Protein AF-A0AA37CET7-F1 (afdb_monomer_lite)

pLDDT: mean 86.17, std 10.12, range [51.66, 95.75]

Foldseek 3Di:
DPDLVVVLVVLQVVVVVLCVQCVDAAWGDDPPRQDIRGDDPDDDPDDDDDDDDDDDDDSDDWDWDDDPPDIDIDDSVD

InterPro domains:
  IPR009594 Transcription regulator HTH, AraC, N-terminal [PF06719] (32-77)

Organism: Aquipseudomonas alcaligenes (NCBI:txid43263)

Structure (mmCIF, N/CA/C/O backbone):
data_AF-A0AA37CET7-F1
#
_entry.id   AF-A0AA37CET7-F1
#
loop_
_atom_site.group_PDB
_atom_site.id
_atom_site.type_symbol
_atom_site.label_atom_id
_atom_site.label_alt_id
_atom_site.label_comp_id
_atom_site.label_asym_id
_atom_site.label_entity_id
_atom_site.label_seq_id
_atom_site.pdbx_PDB_ins_code
_atom_site.Cartn_x
_atom_site.Cartn_y
_atom_site.Cartn_z
_atom_site.occupancy
_atom_site.B_iso_or_equiv
_atom_site.auth_seq_id
_atom_site.auth_comp_id
_atom_site.auth_asym_id
_atom_site.auth_atom_id
_atom_site.pdbx_PDB_model_num
ATOM 1 N N . MET A 1 1 ? 0.358 25.147 7.131 1.00 51.75 1 MET A N 1
ATOM 2 C CA . MET A 1 1 ? 0.777 23.794 6.713 1.00 51.75 1 MET A CA 1
ATOM 3 C C . MET A 1 1 ? 0.668 22.897 7.929 1.00 51.75 1 MET A C 1
ATOM 5 O O . MET A 1 1 ? 1.001 23.396 8.997 1.00 51.75 1 MET A O 1
ATOM 9 N N . PRO A 1 2 ? 0.157 21.661 7.823 1.00 55.94 2 PRO A N 1
ATOM 10 C CA . PRO A 1 2 ? 0.241 20.719 8.936 1.00 55.94 2 PRO A CA 1
ATOM 11 C C . PRO A 1 2 ? 1.716 20.488 9.290 1.00 55.94 2 PRO A C 1
ATOM 13 O O . PRO A 1 2 ? 2.564 20.458 8.398 1.00 55.94 2 PRO A O 1
ATOM 16 N N . ASP A 1 3 ? 2.019 20.379 10.582 1.00 70.88 3 ASP A N 1
ATOM 17 C CA . ASP A 1 3 ? 3.377 20.126 11.060 1.00 70.88 3 ASP A CA 1
ATOM 18 C C . ASP A 1 3 ? 3.880 18.796 10.484 1.00 70.88 3 ASP A C 1
ATOM 20 O O . ASP A 1 3 ? 3.250 17.755 10.682 1.00 70.88 3 ASP A O 1
ATOM 24 N N . ALA A 1 4 ? 5.012 18.812 9.773 1.00 67.69 4 ALA A N 1
ATOM 25 C CA . ALA A 1 4 ? 5.566 17.628 9.103 1.00 67.69 4 ALA A CA 1
ATOM 26 C C . ALA A 1 4 ? 5.747 16.434 10.066 1.00 67.69 4 ALA A C 1
ATOM 28 O O . ALA A 1 4 ? 5.466 15.292 9.712 1.00 67.69 4 ALA A O 1
ATOM 29 N N . ASN A 1 5 ? 6.086 16.719 11.328 1.00 73.88 5 ASN A N 1
ATOM 30 C CA . ASN A 1 5 ? 6.208 15.716 12.389 1.00 73.88 5 ASN A CA 1
ATOM 31 C C . ASN A 1 5 ? 4.874 15.037 12.748 1.00 73.88 5 ASN A C 1
ATOM 33 O O . ASN A 1 5 ? 4.859 13.862 13.114 1.00 73.88 5 ASN A O 1
ATOM 37 N N . ALA A 1 6 ? 3.751 15.756 12.663 1.00 81.94 6 ALA A N 1
ATOM 38 C CA . ALA A 1 6 ? 2.436 15.195 12.959 1.00 81.94 6 ALA A CA 1
ATOM 39 C C . ALA A 1 6 ? 1.984 14.234 11.851 1.00 81.94 6 ALA A C 1
ATOM 41 O O . ALA A 1 6 ? 1.471 13.154 12.146 1.00 81.94 6 ALA A O 1
ATOM 42 N N . VAL A 1 7 ? 2.232 14.595 10.588 1.00 85.19 7 VAL A N 1
ATOM 43 C CA . VAL A 1 7 ? 1.899 13.756 9.427 1.00 85.19 7 VAL A CA 1
ATOM 44 C C . VAL A 1 7 ? 2.723 12.467 9.428 1.00 85.19 7 VAL A C 1
ATOM 46 O O . VAL A 1 7 ? 2.166 11.390 9.219 1.00 85.19 7 VAL A O 1
ATOM 49 N N . ASP A 1 8 ? 4.018 12.540 9.742 1.00 87.69 8 ASP A N 1
ATOM 50 C CA . ASP A 1 8 ? 4.858 11.343 9.843 1.00 87.69 8 ASP A CA 1
ATOM 51 C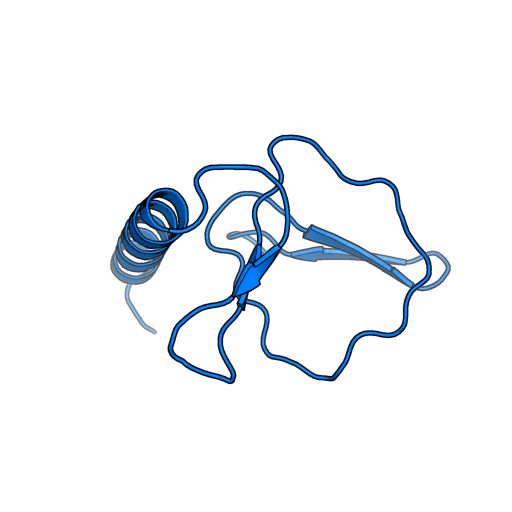 C . ASP A 1 8 ? 4.426 10.412 10.981 1.00 87.69 8 ASP A C 1
ATOM 53 O O . ASP A 1 8 ? 4.392 9.192 10.807 1.00 87.69 8 ASP A O 1
ATOM 57 N N . SER A 1 9 ? 4.025 10.968 12.129 1.00 90.56 9 SER A N 1
ATOM 58 C CA . SER A 1 9 ? 3.489 10.173 13.239 1.00 90.56 9 SER A CA 1
ATOM 59 C C . SER A 1 9 ? 2.189 9.458 12.853 1.00 90.56 9 SER A C 1
ATOM 61 O O . SER A 1 9 ? 2.046 8.261 13.106 1.00 90.56 9 SER A O 1
ATOM 63 N N . GLN A 1 10 ? 1.271 10.154 12.176 1.00 91.56 10 GLN A N 1
ATOM 64 C CA . GLN A 1 10 ? 0.029 9.564 11.666 1.00 91.56 10 GLN A CA 1
ATOM 65 C C . GLN A 1 10 ? 0.298 8.472 10.627 1.00 91.56 10 GLN A C 1
ATOM 67 O O . GLN A 1 10 ? -0.347 7.422 10.653 1.00 91.56 10 GLN A O 1
ATOM 72 N N . ARG A 1 11 ? 1.271 8.686 9.733 1.00 92.25 11 ARG A N 1
ATOM 73 C CA . ARG A 1 11 ? 1.688 7.689 8.743 1.00 92.25 11 ARG A CA 1
ATOM 74 C C . ARG A 1 11 ? 2.233 6.430 9.418 1.00 92.25 11 ARG A C 1
ATOM 76 O O . ARG A 1 11 ? 1.880 5.326 9.008 1.00 92.25 11 ARG A O 1
ATOM 83 N N . LEU A 1 12 ? 3.051 6.584 10.460 1.00 93.19 12 LEU A N 1
ATOM 84 C CA . LEU A 1 12 ? 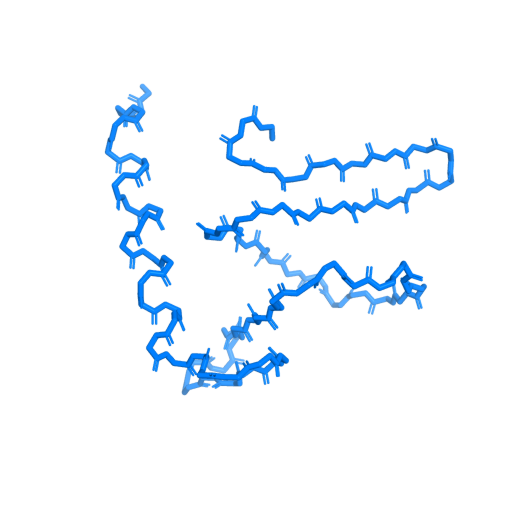3.606 5.456 11.209 1.00 93.19 12 LEU A CA 1
ATOM 85 C C . LEU A 1 12 ? 2.501 4.649 11.910 1.00 93.19 12 LEU A C 1
ATOM 87 O O . LEU A 1 12 ? 2.447 3.430 11.765 1.00 93.19 12 LEU A O 1
ATOM 91 N N . GLN A 1 13 ? 1.560 5.332 12.570 1.00 95.00 13 GLN A N 1
ATOM 92 C CA . GLN A 1 13 ? 0.387 4.695 13.181 1.00 95.00 13 GLN A CA 1
ATOM 93 C C . GLN A 1 13 ? -0.478 3.962 12.147 1.00 95.00 13 GLN A C 1
ATOM 95 O O . GLN A 1 13 ? -0.960 2.857 12.401 1.00 95.00 13 GLN A O 1
ATOM 100 N N . LEU A 1 14 ? -0.661 4.548 10.959 1.00 94.00 14 LEU A N 1
ATOM 101 C CA . LEU A 1 14 ? -1.380 3.901 9.864 1.00 94.00 14 LEU A CA 1
ATOM 102 C C . LEU A 1 14 ? -0.671 2.618 9.411 1.00 94.00 14 LEU A C 1
ATOM 104 O O . LEU A 1 14 ? -1.331 1.600 9.210 1.00 94.00 14 LEU A O 1
ATOM 108 N N . ALA A 1 15 ? 0.657 2.640 9.278 1.00 94.38 15 ALA A N 1
ATOM 109 C CA . ALA A 1 15 ? 1.433 1.461 8.900 1.00 94.38 15 ALA A CA 1
ATOM 110 C C . ALA A 1 15 ? 1.290 0.326 9.929 1.00 94.38 15 ALA A C 1
ATOM 112 O O . ALA A 1 15 ? 1.055 -0.823 9.549 1.00 94.38 15 ALA A O 1
ATOM 113 N N . GLU A 1 16 ? 1.347 0.648 11.224 1.00 95.12 16 GLU A N 1
ATOM 114 C CA . GLU A 1 16 ? 1.134 -0.317 12.311 1.00 95.12 16 GLU A CA 1
ATOM 115 C C . GLU A 1 16 ? -0.276 -0.919 12.285 1.00 95.12 16 GLU A C 1
ATOM 117 O O . GLU A 1 16 ? -0.443 -2.132 12.435 1.00 95.12 16 GLU A O 1
ATOM 122 N N . LEU A 1 17 ? -1.303 -0.093 12.055 1.00 94.88 17 LEU A N 1
ATOM 123 C CA . LEU A 1 17 ? -2.678 -0.569 11.916 1.00 94.88 17 LEU A CA 1
ATOM 124 C C . LEU A 1 17 ? -2.820 -1.512 10.721 1.00 94.88 17 LEU A C 1
ATOM 126 O O . LEU A 1 17 ? -3.368 -2.599 10.877 1.00 94.88 17 LEU A O 1
ATOM 130 N N . ILE A 1 18 ? -2.280 -1.148 9.556 1.00 95.44 18 ILE A N 1
ATOM 131 C CA . ILE A 1 18 ? -2.318 -2.004 8.364 1.00 95.44 18 ILE A CA 1
ATOM 132 C C . ILE A 1 18 ? -1.628 -3.342 8.639 1.00 95.44 18 ILE A C 1
ATOM 134 O O . ILE A 1 18 ? -2.188 -4.386 8.313 1.00 95.44 18 ILE A O 1
ATOM 138 N N . ALA A 1 19 ? -0.459 -3.341 9.287 1.00 93.88 19 ALA A N 1
ATOM 139 C CA . ALA A 1 19 ? 0.281 -4.565 9.597 1.00 93.88 19 ALA A CA 1
ATOM 140 C C . ALA A 1 19 ? -0.520 -5.552 10.468 1.00 9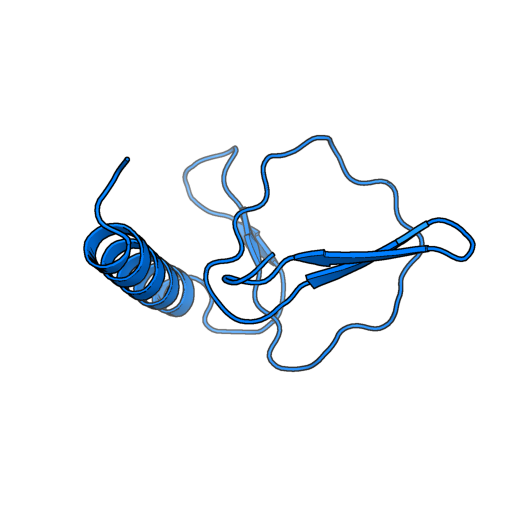3.88 19 ALA A C 1
ATOM 142 O O . ALA A 1 19 ? -0.380 -6.764 10.305 1.00 93.88 19 ALA A O 1
ATOM 143 N N . ARG A 1 20 ? -1.395 -5.051 11.352 1.00 94.44 20 ARG A N 1
ATOM 144 C CA . ARG A 1 20 ? -2.275 -5.885 12.189 1.00 94.44 20 ARG A CA 1
ATOM 145 C C . ARG A 1 20 ? -3.362 -6.607 11.393 1.00 94.44 20 ARG A C 1
ATOM 147 O O . ARG A 1 20 ? -3.768 -7.691 11.799 1.00 94.44 20 ARG A O 1
ATOM 154 N N . PHE A 1 21 ? -3.830 -6.019 10.293 1.00 94.75 21 PHE A N 1
ATOM 155 C CA . PHE A 1 21 ? -4.900 -6.577 9.456 1.00 94.75 21 PHE A CA 1
ATOM 156 C C . PHE A 1 21 ? -4.383 -7.264 8.180 1.00 94.75 21 PHE A C 1
ATOM 158 O O . PHE A 1 21 ? -5.097 -8.070 7.598 1.00 94.75 21 PHE A O 1
ATOM 165 N N . ALA A 1 22 ? -3.138 -7.002 7.770 1.00 95.31 22 ALA A N 1
ATOM 166 C CA . ALA A 1 22 ? -2.487 -7.595 6.602 1.00 95.31 22 ALA A CA 1
ATOM 167 C C . ALA A 1 22 ? -1.292 -8.475 7.021 1.00 95.31 22 ALA A C 1
ATOM 169 O O . ALA A 1 22 ? -0.119 -8.130 6.837 1.00 95.31 22 ALA A O 1
ATOM 170 N N . ALA A 1 23 ? -1.583 -9.636 7.615 1.00 90.81 23 ALA A N 1
ATOM 171 C CA . ALA A 1 23 ? -0.567 -10.526 8.190 1.00 90.81 23 ALA A CA 1
ATOM 172 C C . ALA A 1 23 ? 0.341 -11.209 7.147 1.00 90.81 23 ALA A C 1
ATOM 174 O O . ALA A 1 23 ? 1.466 -11.594 7.473 1.00 90.81 23 ALA A O 1
ATOM 175 N N . ALA A 1 24 ? -0.113 -11.312 5.897 1.00 94.38 24 ALA A N 1
ATOM 176 C CA . ALA A 1 24 ? 0.616 -11.909 4.781 1.00 94.38 24 ALA A CA 1
ATOM 177 C C . ALA A 1 24 ? 0.644 -10.968 3.571 1.00 94.38 24 ALA A C 1
ATOM 179 O O . ALA A 1 24 ? -0.122 -10.006 3.502 1.00 94.38 24 ALA A O 1
ATOM 180 N N . ASP A 1 25 ? 1.525 -11.243 2.616 1.00 94.56 25 ASP A N 1
ATOM 181 C CA . ASP A 1 25 ? 1.559 -10.504 1.356 1.00 94.56 25 ASP A CA 1
ATOM 182 C C . ASP A 1 25 ? 0.291 -10.765 0.531 1.00 94.56 25 ASP A C 1
ATOM 184 O O . ASP A 1 25 ? -0.266 -11.863 0.548 1.00 94.56 25 ASP A O 1
ATOM 188 N N . GLY A 1 26 ? -0.157 -9.745 -0.196 1.00 93.06 26 GLY A N 1
ATOM 189 C CA . GLY A 1 26 ? -1.365 -9.767 -1.007 1.00 93.06 26 GLY A CA 1
ATOM 190 C C . GLY A 1 26 ? -2.387 -8.708 -0.604 1.00 93.06 26 GLY A C 1
ATOM 191 O O . GLY A 1 26 ? -2.095 -7.746 0.112 1.00 93.06 26 GLY A O 1
ATOM 192 N N . THR A 1 27 ? -3.592 -8.895 -1.128 1.00 93.56 27 THR A N 1
ATOM 193 C CA . THR A 1 27 ? -4.745 -8.017 -0.935 1.00 93.56 27 THR A CA 1
ATOM 194 C C . THR A 1 27 ? -5.615 -8.550 0.197 1.00 93.56 27 THR A C 1
ATOM 196 O O . THR A 1 27 ? -5.952 -9.731 0.202 1.00 93.56 27 THR A O 1
ATOM 199 N N . HIS A 1 28 ? -6.010 -7.677 1.120 1.00 95.75 28 HIS A N 1
ATOM 200 C CA . HIS A 1 28 ? -6.873 -7.993 2.255 1.00 95.75 28 HIS A CA 1
ATOM 201 C C . HIS A 1 28 ? -8.106 -7.096 2.208 1.00 95.75 28 HIS A C 1
ATOM 203 O O . HIS A 1 28 ? -7.996 -5.866 2.242 1.00 95.75 28 HIS A O 1
ATOM 209 N N . GLU A 1 29 ? -9.278 -7.712 2.098 1.00 94.81 29 GLU A N 1
ATOM 210 C CA . GLU A 1 29 ? -10.551 -7.006 2.220 1.00 94.81 29 GLU A CA 1
ATOM 211 C C . GLU A 1 29 ? -10.796 -6.612 3.678 1.00 94.81 29 GLU A C 1
ATOM 213 O O . GLU A 1 29 ? -10.288 -7.238 4.610 1.00 94.81 29 GLU A O 1
ATOM 218 N N . THR A 1 30 ? -11.565 -5.547 3.873 1.00 94.56 30 THR A N 1
ATOM 219 C CA . THR A 1 30 ? -11.981 -5.094 5.200 1.00 94.56 30 THR A CA 1
ATOM 220 C C . THR A 1 30 ? -13.500 -5.071 5.273 1.00 94.56 30 THR A C 1
ATOM 222 O O . THR A 1 30 ? -14.174 -5.032 4.244 1.00 94.56 30 THR A O 1
ATOM 225 N N . ASP A 1 31 ? -14.050 -5.002 6.485 1.00 94.38 31 ASP A N 1
ATOM 226 C CA . ASP A 1 31 ? -15.496 -4.824 6.685 1.00 94.38 31 ASP A CA 1
ATOM 227 C C . ASP A 1 31 ? -16.016 -3.486 6.114 1.00 94.38 31 ASP A C 1
ATOM 229 O O . ASP A 1 31 ? -17.221 -3.277 5.963 1.00 94.38 31 ASP A O 1
ATOM 233 N N . ILE A 1 32 ? -15.112 -2.563 5.765 1.00 94.62 32 ILE A N 1
ATOM 234 C CA . ILE A 1 32 ? -15.426 -1.336 5.038 1.00 94.62 32 ILE A CA 1
ATOM 235 C C . ILE A 1 32 ? -15.335 -1.648 3.541 1.00 94.62 32 ILE A C 1
ATOM 237 O O . ILE A 1 32 ? -14.250 -1.700 2.969 1.00 94.62 32 ILE A O 1
ATOM 241 N N . ALA A 1 33 ? -16.488 -1.788 2.887 1.00 90.25 33 ALA A N 1
ATOM 242 C CA . ALA A 1 33 ? -16.599 -2.286 1.510 1.00 90.25 33 ALA A CA 1
ATOM 243 C C . ALA A 1 33 ? -15.724 -1.568 0.454 1.00 90.25 33 ALA A C 1
ATOM 245 O O . ALA A 1 33 ? -15.390 -2.154 -0.572 1.00 90.25 33 ALA A O 1
ATOM 246 N N . SER A 1 34 ? -15.368 -0.297 0.661 1.00 90.88 34 SER A N 1
ATOM 247 C CA . SER A 1 34 ? -14.529 0.482 -0.263 1.00 90.88 34 SER A CA 1
ATOM 248 C C . SER A 1 34 ? -13.059 0.588 0.157 1.00 90.88 34 SER A C 1
ATOM 250 O O . SER A 1 34 ? -12.299 1.295 -0.505 1.00 90.88 34 SER A O 1
ATOM 252 N N . LEU A 1 35 ? -12.660 -0.054 1.256 1.00 94.06 35 LEU A N 1
ATOM 253 C CA . LEU A 1 35 ? -11.301 -0.029 1.784 1.00 94.06 35 LEU A CA 1
ATOM 254 C C . LEU A 1 35 ? -10.663 -1.408 1.646 1.00 94.06 35 LEU A C 1
ATOM 256 O O . LEU A 1 35 ? -11.155 -2.409 2.164 1.00 94.06 35 LEU A O 1
ATOM 260 N N . VAL A 1 36 ? -9.518 -1.419 0.978 1.00 94.69 36 VAL A N 1
ATOM 261 C CA . VAL A 1 36 ? -8.720 -2.613 0.734 1.00 94.69 36 VAL A CA 1
ATOM 262 C C . VAL A 1 36 ? -7.305 -2.340 1.215 1.00 94.69 36 VAL A C 1
ATOM 264 O O . VAL A 1 36 ? -6.748 -1.277 0.933 1.00 94.69 36 VAL A O 1
ATOM 267 N N . LEU A 1 37 ? -6.722 -3.294 1.935 1.00 95.56 37 LEU A N 1
ATOM 268 C CA . LEU A 1 37 ? -5.335 -3.226 2.376 1.00 95.56 37 LEU A CA 1
ATOM 269 C C . LEU A 1 37 ? -4.466 -4.062 1.444 1.00 95.56 37 LEU A C 1
ATOM 271 O O . LEU A 1 37 ? -4.862 -5.135 0.995 1.00 95.56 37 LEU A O 1
ATOM 275 N N . TYR A 1 38 ? -3.264 -3.581 1.158 1.00 93.31 38 TYR A N 1
ATOM 276 C CA . TYR A 1 38 ? -2.302 -4.303 0.339 1.00 93.31 38 TYR A CA 1
ATOM 277 C C . TYR A 1 38 ? -0.960 -4.360 1.052 1.00 93.31 38 TYR A C 1
ATOM 279 O O . TYR A 1 38 ? -0.472 -3.342 1.549 1.00 93.31 38 TYR A O 1
ATOM 287 N N . ARG A 1 39 ? -0.355 -5.546 1.074 1.00 94.00 39 ARG A N 1
ATOM 288 C CA . ARG A 1 39 ? 0.986 -5.767 1.610 1.00 94.00 39 ARG A CA 1
ATOM 289 C C . ARG A 1 39 ? 1.852 -6.480 0.581 1.00 94.00 39 ARG A C 1
ATOM 291 O O . ARG A 1 39 ? 1.429 -7.455 -0.029 1.00 94.00 39 ARG A O 1
ATOM 298 N N . ALA A 1 40 ? 3.087 -6.023 0.451 1.00 92.25 40 ALA A N 1
ATOM 299 C CA . ALA A 1 40 ? 4.142 -6.721 -0.264 1.00 92.25 40 ALA A CA 1
ATOM 300 C C . ALA A 1 40 ? 5.440 -6.591 0.538 1.00 92.25 40 ALA A C 1
ATOM 302 O O . ALA A 1 40 ? 5.801 -5.488 0.949 1.00 92.25 40 ALA A O 1
ATOM 303 N N . SER A 1 41 ? 6.122 -7.709 0.780 1.00 92.06 41 SER A N 1
ATOM 304 C CA . SER A 1 41 ? 7.410 -7.748 1.483 1.00 92.06 41 SER A CA 1
ATOM 305 C C . SER A 1 41 ? 8.612 -7.587 0.548 1.00 92.06 41 SER A C 1
ATOM 307 O O . SER A 1 41 ? 9.717 -7.304 1.006 1.00 92.06 41 SER A O 1
ATOM 309 N N . ALA A 1 42 ? 8.394 -7.725 -0.761 1.00 90.94 42 ALA A N 1
ATOM 310 C CA . ALA A 1 42 ? 9.390 -7.540 -1.805 1.00 90.94 42 ALA A CA 1
ATOM 311 C C . ALA A 1 42 ? 8.805 -6.735 -2.981 1.00 90.94 42 ALA A C 1
ATOM 313 O O . ALA A 1 42 ? 7.581 -6.719 -3.159 1.00 90.94 42 ALA A O 1
ATOM 314 N N . PRO A 1 43 ? 9.652 -6.082 -3.801 1.00 88.44 43 PRO A N 1
ATOM 315 C CA . PRO A 1 43 ? 9.202 -5.397 -5.006 1.00 88.44 43 PRO A CA 1
ATOM 316 C C . PRO A 1 43 ? 8.419 -6.337 -5.925 1.00 88.44 43 PRO A C 1
ATOM 318 O O . PRO A 1 43 ? 8.878 -7.435 -6.248 1.00 88.44 43 PRO A O 1
ATOM 321 N N . SER A 1 44 ? 7.242 -5.897 -6.361 1.00 84.62 44 SER A N 1
ATOM 322 C CA . SER A 1 44 ? 6.468 -6.625 -7.358 1.00 84.62 44 SER A CA 1
ATOM 323 C C . SER A 1 44 ? 7.052 -6.410 -8.759 1.00 84.62 44 SER A C 1
ATOM 325 O O . SER A 1 44 ? 7.629 -5.355 -9.045 1.00 84.62 44 SER A O 1
ATOM 327 N N . PRO A 1 45 ? 6.907 -7.392 -9.667 1.00 82.88 45 PRO A N 1
ATOM 328 C CA . PRO A 1 45 ? 7.202 -7.162 -11.072 1.00 82.88 45 PRO A CA 1
ATOM 329 C C . PRO A 1 45 ? 6.274 -6.078 -11.629 1.00 82.88 45 PRO A C 1
ATOM 331 O O . PRO A 1 45 ? 5.128 -5.930 -11.197 1.00 82.88 45 PRO A O 1
ATOM 334 N N . ILE A 1 46 ? 6.756 -5.340 -12.628 1.00 78.19 46 ILE A N 1
ATOM 335 C CA . ILE A 1 46 ? 5.914 -4.397 -13.366 1.00 78.19 46 ILE A CA 1
ATOM 336 C C . ILE A 1 46 ? 4.869 -5.210 -14.128 1.00 78.19 46 ILE A C 1
ATOM 338 O O . ILE A 1 46 ? 5.204 -5.982 -15.026 1.00 78.19 46 ILE A O 1
ATOM 342 N N . ILE A 1 47 ? 3.605 -5.032 -13.756 1.00 81.06 47 ILE A N 1
ATOM 343 C CA . ILE A 1 47 ? 2.464 -5.660 -14.417 1.00 81.06 47 ILE A CA 1
ATOM 344 C C . ILE A 1 47 ? 1.676 -4.611 -15.200 1.00 81.06 47 ILE A C 1
ATOM 346 O O . ILE A 1 47 ? 1.413 -3.514 -14.705 1.00 81.06 47 ILE A O 1
ATOM 350 N N . HIS A 1 48 ? 1.273 -4.955 -16.421 1.00 76.81 48 HIS A N 1
ATOM 351 C CA . HIS A 1 48 ? 0.315 -4.157 -17.180 1.00 76.81 48 HIS A CA 1
ATOM 352 C C . HIS A 1 48 ? -1.086 -4.486 -16.674 1.00 76.81 48 HIS A C 1
ATOM 354 O O . HIS A 1 48 ? -1.554 -5.612 -16.826 1.00 76.81 48 HIS A O 1
ATOM 360 N N . THR A 1 49 ? -1.750 -3.523 -16.038 1.00 77.94 49 THR A N 1
ATOM 361 C CA . THR A 1 49 ? -3.107 -3.720 -15.526 1.00 77.94 49 THR A CA 1
ATOM 362 C C . THR A 1 49 ? -3.913 -2.429 -15.573 1.00 77.94 49 THR A C 1
ATOM 364 O O . THR A 1 49 ? -3.356 -1.330 -15.549 1.00 77.94 49 THR A O 1
ATOM 367 N N . LEU A 1 50 ? -5.235 -2.572 -15.644 1.00 79.19 50 LEU A N 1
ATOM 368 C CA . LEU A 1 50 ? -6.179 -1.470 -15.521 1.00 79.19 50 LEU A CA 1
ATOM 369 C C . LEU A 1 50 ? -6.682 -1.432 -14.082 1.00 79.19 50 LEU A C 1
ATOM 371 O O . LEU A 1 50 ? -7.380 -2.337 -13.628 1.00 79.19 50 LEU A O 1
ATOM 375 N N . TYR A 1 51 ? -6.330 -0.373 -13.360 1.00 72.75 51 TYR A N 1
ATOM 376 C CA . TYR A 1 51 ? -6.847 -0.157 -12.017 1.00 72.75 51 TYR A CA 1
ATOM 377 C C . TYR A 1 51 ? -8.220 0.506 -12.074 1.00 72.75 51 TYR A C 1
ATOM 379 O O . TYR A 1 51 ? -8.446 1.451 -12.832 1.00 72.75 51 TYR A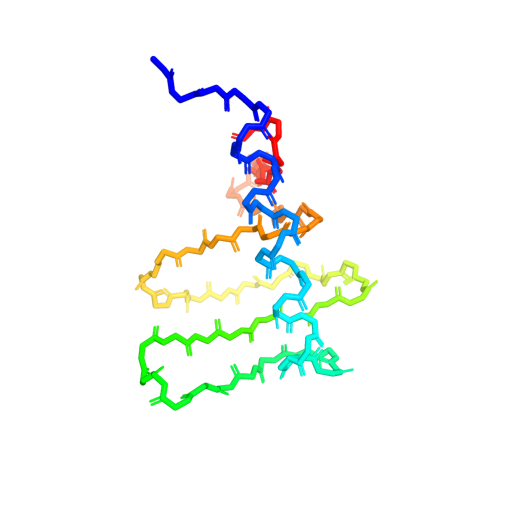 O 1
ATOM 387 N N . ARG A 1 52 ? -9.133 0.049 -11.211 1.00 80.75 52 ARG A N 1
ATOM 388 C CA . ARG A 1 52 ? -10.321 0.834 -10.876 1.00 80.75 52 ARG A CA 1
ATOM 389 C C . ARG A 1 52 ? -9.853 2.148 -10.227 1.00 80.75 52 ARG A C 1
ATOM 391 O O . ARG A 1 52 ? -8.980 2.079 -9.359 1.00 80.75 52 ARG A O 1
ATOM 398 N N . PRO A 1 53 ? -10.403 3.317 -10.604 1.00 85.19 53 PRO A N 1
ATOM 399 C CA . PRO A 1 53 ? -10.036 4.579 -9.972 1.00 85.19 53 PRO A CA 1
ATOM 400 C C . PRO A 1 53 ? -10.223 4.508 -8.454 1.00 85.19 53 PRO A C 1
ATOM 402 O O . PRO A 1 53 ? -11.307 4.171 -7.974 1.00 85.19 53 PRO A O 1
ATOM 405 N N . ALA A 1 54 ? -9.156 4.794 -7.713 1.00 88.00 54 ALA A N 1
ATOM 406 C CA . ALA A 1 54 ? -9.123 4.728 -6.260 1.00 88.00 54 ALA A CA 1
ATOM 407 C C . ALA A 1 54 ? -8.059 5.683 -5.709 1.00 88.00 54 ALA A C 1
ATOM 409 O O . ALA A 1 54 ? -7.061 5.967 -6.374 1.00 88.00 54 ALA A O 1
ATOM 410 N N . LEU A 1 55 ? -8.260 6.143 -4.474 1.00 88.50 55 LEU A N 1
ATOM 411 C CA . LEU A 1 55 ? -7.216 6.811 -3.705 1.00 88.50 55 LEU A CA 1
ATOM 412 C C . LEU A 1 55 ? -6.328 5.744 -3.062 1.00 88.50 55 LEU A C 1
ATOM 414 O O . LEU A 1 55 ? -6.787 4.973 -2.221 1.00 88.50 55 LEU A O 1
ATOM 418 N N . CYS A 1 56 ? -5.056 5.710 -3.449 1.00 88.81 56 CYS A N 1
ATOM 419 C CA . CYS A 1 56 ? -4.054 4.858 -2.819 1.00 88.81 56 CYS A CA 1
ATOM 420 C C . CYS A 1 56 ? -3.195 5.686 -1.864 1.00 88.81 56 CYS A C 1
ATOM 422 O O . CYS A 1 56 ? -2.614 6.688 -2.273 1.00 88.81 56 CYS A O 1
ATOM 424 N N . ILE A 1 57 ? -3.080 5.236 -0.615 1.00 90.19 57 ILE A N 1
ATOM 425 C CA . ILE A 1 57 ? -2.203 5.842 0.390 1.00 90.19 57 ILE A CA 1
ATOM 426 C C . ILE A 1 57 ? -1.064 4.867 0.681 1.00 90.19 57 ILE A C 1
ATOM 428 O O . ILE A 1 57 ? -1.301 3.721 1.064 1.00 90.19 57 ILE A O 1
ATOM 432 N N . MET A 1 58 ? 0.173 5.330 0.510 1.00 91.00 58 MET A N 1
ATOM 433 C CA . MET A 1 58 ? 1.370 4.559 0.839 1.00 91.00 58 MET A CA 1
ATOM 434 C C . MET A 1 58 ? 1.724 4.787 2.309 1.00 91.00 58 MET A C 1
ATOM 436 O O . MET A 1 58 ? 2.310 5.803 2.670 1.00 91.00 58 MET A O 1
ATOM 440 N N . ALA A 1 59 ? 1.356 3.845 3.178 1.00 92.06 59 ALA A N 1
ATOM 441 C CA . ALA A 1 59 ? 1.685 3.949 4.601 1.00 92.06 59 ALA A CA 1
ATOM 442 C C . ALA A 1 59 ? 3.180 3.702 4.876 1.00 92.06 59 ALA A C 1
ATOM 444 O O . ALA A 1 59 ? 3.769 4.308 5.771 1.00 92.06 59 ALA A O 1
ATOM 445 N N . GLN A 1 60 ? 3.815 2.833 4.088 1.00 89.81 60 GLN A N 1
ATOM 446 C CA . GLN A 1 60 ? 5.238 2.515 4.181 1.00 89.81 60 GLN A CA 1
ATOM 447 C C . GLN A 1 60 ? 5.780 2.020 2.836 1.00 89.81 60 GLN A C 1
ATOM 449 O O . GLN A 1 60 ? 5.024 1.510 2.006 1.00 89.81 60 GLN A O 1
ATOM 454 N N . GLY A 1 61 ? 7.095 2.131 2.651 1.00 89.75 61 GLY A N 1
ATOM 455 C CA . GLY A 1 61 ? 7.762 1.755 1.408 1.00 89.75 61 GLY A CA 1
ATOM 456 C C . GLY A 1 61 ? 7.512 2.756 0.281 1.00 89.75 61 GLY A C 1
ATOM 457 O O . GLY A 1 61 ? 7.269 3.935 0.524 1.00 89.75 61 GLY A O 1
ATOM 458 N N . GLN A 1 62 ? 7.593 2.264 -0.952 1.00 87.50 62 GLN A N 1
ATOM 459 C CA . GLN A 1 62 ? 7.523 3.059 -2.173 1.00 87.50 62 GLN A CA 1
ATOM 460 C C . GLN A 1 62 ? 6.753 2.283 -3.239 1.00 87.50 62 GLN A C 1
ATOM 462 O O . GLN A 1 62 ? 6.839 1.055 -3.313 1.00 87.50 62 GLN A O 1
ATOM 467 N N . LYS A 1 63 ? 6.022 2.999 -4.092 1.00 87.06 63 LYS A N 1
ATOM 468 C CA . LYS A 1 63 ? 5.411 2.436 -5.298 1.00 87.06 63 LYS A CA 1
ATOM 469 C C . LYS A 1 63 ? 5.987 3.130 -6.520 1.00 87.06 63 LYS A C 1
ATOM 471 O O . LYS A 1 63 ? 5.965 4.351 -6.600 1.00 87.06 63 LYS A O 1
ATOM 476 N N . VAL A 1 64 ? 6.464 2.347 -7.483 1.00 87.50 64 VAL A N 1
ATOM 477 C CA . VAL A 1 64 ? 6.928 2.862 -8.774 1.00 87.50 64 VAL A CA 1
ATOM 478 C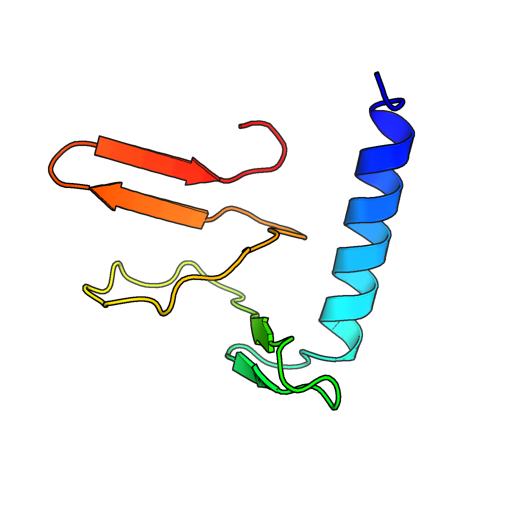 C . VAL A 1 64 ? 5.906 2.505 -9.845 1.00 87.50 64 VAL A C 1
ATOM 480 O O . VAL A 1 64 ? 5.564 1.337 -10.023 1.00 87.50 64 VAL A O 1
ATOM 483 N N . VAL A 1 65 ? 5.412 3.514 -10.556 1.00 84.69 65 VAL A N 1
ATOM 484 C CA . VAL A 1 65 ? 4.511 3.368 -11.703 1.00 84.69 65 VAL A CA 1
ATOM 485 C C . VAL A 1 65 ? 5.250 3.828 -12.950 1.00 84.69 65 VAL A C 1
ATOM 487 O O . VAL A 1 65 ? 5.891 4.872 -12.932 1.00 84.69 65 VAL A O 1
ATOM 490 N N . ARG A 1 66 ? 5.178 3.062 -14.040 1.00 84.56 66 ARG A N 1
ATOM 491 C CA . ARG A 1 66 ? 5.805 3.434 -15.314 1.00 84.56 66 ARG A CA 1
ATOM 492 C C . ARG A 1 66 ? 4.750 3.784 -16.349 1.00 84.56 66 ARG A C 1
ATOM 494 O O . ARG A 1 66 ? 3.806 3.018 -16.535 1.00 84.56 66 ARG A O 1
ATOM 501 N N . LEU A 1 67 ? 4.948 4.908 -17.028 1.00 84.00 67 LEU A N 1
ATOM 502 C CA . LEU A 1 67 ? 4.148 5.348 -18.166 1.00 84.00 67 LEU A CA 1
ATOM 503 C C . LEU A 1 67 ? 5.108 5.628 -19.320 1.00 84.00 67 LEU A C 1
ATOM 505 O O . LEU A 1 67 ? 5.897 6.561 -19.252 1.00 84.00 67 LEU A O 1
ATOM 509 N N . GLU A 1 68 ? 5.087 4.782 -20.348 1.00 85.00 68 GLU A N 1
ATOM 510 C CA . GLU A 1 68 ? 6.078 4.813 -21.433 1.00 85.00 68 GLU A CA 1
ATOM 511 C C . GLU A 1 68 ? 7.532 4.853 -20.908 1.00 85.00 68 GLU A C 1
ATOM 513 O O . GLU A 1 68 ? 8.007 3.888 -20.298 1.00 85.00 68 GLU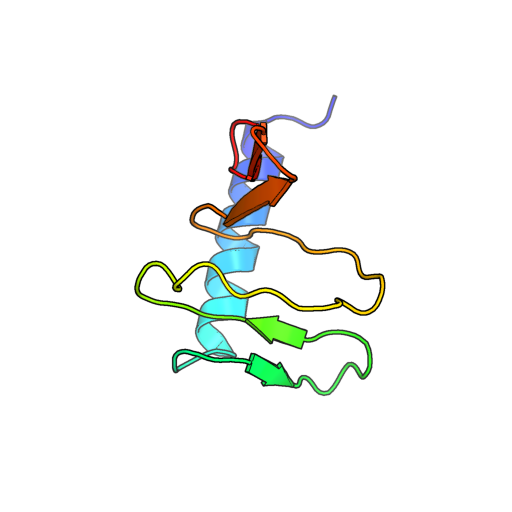 A O 1
ATOM 518 N N . SER A 1 69 ? 8.240 5.962 -21.147 1.00 85.50 69 SER A N 1
ATOM 519 C CA . SER A 1 69 ? 9.622 6.188 -20.710 1.00 85.50 69 SER A CA 1
ATOM 520 C C . SER A 1 69 ? 9.718 6.862 -19.336 1.00 85.50 69 SER A C 1
ATOM 522 O O . SER A 1 69 ? 10.816 7.025 -18.809 1.00 85.50 69 SER A O 1
ATOM 524 N N . GLU A 1 70 ? 8.590 7.236 -18.736 1.00 86.50 70 GLU A N 1
ATOM 525 C CA . GLU A 1 70 ? 8.519 7.937 -17.458 1.00 86.50 70 GLU A CA 1
ATOM 526 C C . GLU A 1 70 ? 8.333 6.959 -16.294 1.00 86.50 70 GLU A C 1
ATOM 528 O O . GLU A 1 70 ? 7.694 5.908 -16.413 1.00 86.50 70 GLU A O 1
ATOM 533 N N . SER A 1 71 ? 8.909 7.305 -15.143 1.00 85.19 71 SER A N 1
ATOM 534 C CA . SER A 1 71 ? 8.761 6.558 -13.894 1.00 85.19 71 SER A CA 1
ATOM 535 C C . SER A 1 71 ? 8.311 7.505 -12.791 1.00 85.19 71 SER A C 1
ATOM 537 O O . SER A 1 71 ? 9.002 8.465 -12.466 1.00 85.19 71 SER A O 1
ATOM 539 N N . TYR A 1 72 ? 7.158 7.203 -12.212 1.00 83.56 72 TYR A N 1
ATOM 540 C CA . TYR A 1 72 ? 6.533 7.929 -11.121 1.00 83.56 72 TYR A CA 1
ATOM 541 C C . TYR A 1 72 ? 6.782 7.167 -9.828 1.00 83.56 72 TYR A C 1
ATOM 543 O O . TYR A 1 72 ? 6.289 6.053 -9.641 1.00 83.56 72 TYR A O 1
ATOM 551 N N . CYS A 1 73 ? 7.592 7.758 -8.959 1.00 83.75 73 CYS A N 1
ATOM 552 C CA . CYS A 1 73 ? 7.856 7.258 -7.625 1.00 83.75 73 CYS A CA 1
ATOM 553 C C . CYS A 1 73 ? 6.887 7.914 -6.644 1.00 83.75 73 CYS A C 1
ATOM 555 O O . CYS A 1 73 ? 6.892 9.131 -6.518 1.00 83.75 73 CYS A O 1
ATOM 557 N N . TYR A 1 74 ? 6.108 7.098 -5.944 1.00 79.94 74 TYR A N 1
ATOM 558 C CA . TYR A 1 74 ? 5.320 7.515 -4.794 1.00 79.94 74 TYR A CA 1
ATOM 559 C C . TYR A 1 74 ? 6.029 7.035 -3.534 1.00 79.94 74 TYR A C 1
ATOM 561 O O . TYR A 1 74 ? 6.061 5.825 -3.270 1.00 79.94 74 TYR A O 1
ATOM 569 N N . ASP A 1 75 ? 6.601 7.967 -2.781 1.00 77.31 75 ASP A N 1
ATOM 570 C CA . ASP A 1 75 ? 7.248 7.715 -1.496 1.00 77.31 75 ASP A CA 1
ATOM 571 C C . ASP A 1 75 ? 6.926 8.861 -0.511 1.00 77.31 75 ASP A C 1
ATOM 573 O O . ASP A 1 75 ? 6.253 9.820 -0.871 1.00 77.31 75 ASP A O 1
ATOM 577 N N . PRO A 1 76 ? 7.315 8.781 0.771 1.00 63.94 76 PRO A N 1
ATOM 578 C CA . PRO A 1 76 ? 7.025 9.856 1.724 1.00 63.94 76 PRO A CA 1
ATOM 579 C C . PRO A 1 76 ? 7.696 11.210 1.409 1.00 63.94 76 PRO A C 1
ATOM 581 O O . PRO A 1 76 ? 7.398 12.192 2.084 1.00 63.94 76 PRO A O 1
ATOM 584 N N . LEU A 1 77 ? 8.621 11.265 0.445 1.00 59.75 77 LEU A N 1
ATOM 585 C CA . LEU A 1 77 ? 9.420 12.432 0.064 1.00 59.75 77 LEU A CA 1
ATOM 586 C C . LEU A 1 77 ? 9.035 13.003 -1.322 1.00 59.75 77 LEU A C 1
ATOM 588 O O . LEU A 1 77 ? 9.534 14.077 -1.663 1.00 59.75 77 LEU A O 1
ATOM 592 N N . HIS A 1 78 ? 8.153 12.334 -2.082 1.00 51.66 78 HIS A N 1
ATOM 593 C CA . HIS A 1 78 ? 7.650 12.722 -3.412 1.00 51.66 78 HIS A CA 1
ATOM 594 C C . HIS A 1 78 ? 6.186 12.310 -3.627 1.00 51.66 78 HIS A C 1
ATOM 596 O O . HIS A 1 78 ? 5.412 13.180 -4.089 1.00 51.66 78 HIS A O 1
#

Secondary structure (DSSP, 8-state):
---HHHHHHHHHHHHHHHHHH--SSEEEE-SSTT-EEEE-SSPPP-----PPS-----SSS-EEEEETTEEEEESTT-

Radius of gyration: 14.02 Å; chains: 1; bounding box: 26×36×35 Å

Sequence (78 aa):
MPDANAVDSQRLQLAELIARFAAADGTHETDIASLVLYRASAPSPIIHTLYRPALCIMAQGQKVVRLESESYCYDPLH